Protein AF-A0A958SHP9-F1 (afdb_monomer_lite)

Secondary structure (DSSP, 8-state):
--SSEEEEE--TTS-HHHHHHHHHHHHHHHHHHHHTTEEGGGEE--S--PBPPHHHHTSHHHHHTT--SSB---S--HHHHHS-EEEEE-SSEEEEE--TTSTTHHHHHHHHHT-TT-SS--GGG---TT---HHHHHHHHTTS-SSSTTHHHHHHHHHHHHHHHHHHHHHHHHGGGG--

Structure (mmCIF, N/CA/C/O backbone):
data_AF-A0A958SHP9-F1
#
_entry.id   AF-A0A958SHP9-F1
#
loop_
_atom_site.group_PDB
_atom_site.id
_atom_site.type_symbol
_atom_site.label_atom_id
_atom_site.label_alt_id
_atom_site.label_comp_id
_atom_site.label_asym_id
_atom_site.label_entity_id
_atom_site.label_seq_id
_atom_site.pdbx_PDB_ins_code
_atom_site.Cartn_x
_atom_site.Cartn_y
_atom_site.Cartn_z
_atom_site.occupancy
_atom_site.B_iso_or_equiv
_atom_site.auth_seq_id
_atom_site.auth_comp_id
_atom_site.auth_asym_id
_atom_site.auth_atom_id
_atom_site.pdbx_PDB_model_num
ATOM 1 N N . MET A 1 1 ? 4.417 15.922 -7.191 1.00 64.25 1 MET A N 1
ATOM 2 C CA . MET A 1 1 ? 3.404 14.940 -6.736 1.00 64.25 1 MET A CA 1
ATOM 3 C C . MET A 1 1 ? 4.063 13.573 -6.774 1.00 64.25 1 MET A C 1
ATOM 5 O O . MET A 1 1 ? 4.518 13.210 -7.852 1.00 64.25 1 MET A O 1
ATOM 9 N N . ASN A 1 2 ? 4.184 12.883 -5.634 1.00 83.00 2 ASN A N 1
ATOM 10 C CA . ASN A 1 2 ? 4.778 11.543 -5.564 1.00 83.00 2 ASN A CA 1
ATOM 11 C C . ASN A 1 2 ? 3.959 10.598 -6.468 1.00 83.00 2 ASN A C 1
ATOM 13 O O . ASN A 1 2 ? 2.747 10.478 -6.296 1.00 83.00 2 ASN A O 1
ATOM 17 N N . LYS A 1 3 ? 4.597 10.036 -7.502 1.00 85.94 3 LYS A N 1
ATOM 18 C CA . LYS A 1 3 ? 3.941 9.166 -8.495 1.00 85.94 3 LYS A CA 1
ATOM 19 C C . LYS A 1 3 ? 3.964 7.695 -8.085 1.00 85.94 3 LYS A C 1
ATOM 21 O O . LYS A 1 3 ? 3.176 6.920 -8.620 1.00 85.94 3 LYS A O 1
ATOM 26 N N . ALA A 1 4 ? 4.820 7.340 -7.131 1.00 91.31 4 ALA A N 1
ATOM 27 C CA . ALA A 1 4 ? 4.922 6.023 -6.521 1.00 91.31 4 ALA A CA 1
ATOM 28 C C . ALA A 1 4 ? 4.178 5.953 -5.177 1.00 91.31 4 ALA A C 1
ATOM 30 O O . ALA A 1 4 ? 4.557 5.189 -4.293 1.00 91.31 4 ALA A O 1
ATOM 31 N N . SER A 1 5 ? 3.110 6.740 -5.021 1.00 95.56 5 SER A N 1
ATOM 32 C CA . SER A 1 5 ? 2.210 6.654 -3.879 1.00 95.56 5 SER A CA 1
ATOM 33 C C . SER A 1 5 ? 0.747 6.732 -4.291 1.00 95.56 5 SER A C 1
ATOM 35 O O . SER A 1 5 ? 0.385 7.274 -5.342 1.00 95.56 5 SER A O 1
ATOM 37 N N . LYS A 1 6 ? -0.106 6.162 -3.444 1.00 97.12 6 LYS A N 1
ATOM 38 C CA . LYS A 1 6 ? -1.560 6.187 -3.571 1.00 97.12 6 LYS A CA 1
ATOM 39 C C . LYS A 1 6 ? -2.186 6.605 -2.255 1.00 97.12 6 LYS A C 1
ATOM 41 O O . LYS A 1 6 ? -1.570 6.547 -1.195 1.00 97.12 6 LYS A O 1
ATOM 46 N N . LYS A 1 7 ? -3.425 7.064 -2.374 1.00 97.50 7 LYS A N 1
ATOM 47 C CA . LYS A 1 7 ? -4.260 7.533 -1.279 1.00 97.50 7 LYS A CA 1
ATOM 48 C C . LYS A 1 7 ? -5.581 6.801 -1.348 1.00 97.50 7 LYS A C 1
ATOM 50 O O . LYS A 1 7 ? -6.163 6.706 -2.431 1.00 97.50 7 LYS A O 1
ATOM 55 N N . ILE A 1 8 ? -6.059 6.331 -0.209 1.00 97.12 8 ILE A N 1
ATOM 56 C CA . ILE A 1 8 ? -7.425 5.843 -0.070 1.00 97.12 8 ILE A CA 1
ATOM 57 C C . ILE A 1 8 ? -8.148 6.665 0.985 1.00 97.12 8 ILE A C 1
ATOM 59 O O . ILE A 1 8 ? -7.571 7.034 2.006 1.00 97.12 8 ILE A O 1
ATOM 63 N N . LYS A 1 9 ? -9.422 6.954 0.725 1.00 97.75 9 LYS A N 1
ATOM 64 C CA . LYS A 1 9 ? -10.294 7.562 1.726 1.00 97.75 9 LYS A CA 1
ATOM 65 C C . LYS A 1 9 ? -10.771 6.484 2.681 1.00 97.75 9 LYS A C 1
ATOM 67 O O . LYS A 1 9 ? -11.190 5.414 2.243 1.00 97.75 9 LYS A O 1
ATOM 72 N N . ILE A 1 10 ? -10.752 6.795 3.964 1.00 96.56 10 ILE A N 1
ATOM 73 C CA . ILE A 1 10 ? -11.216 5.913 5.028 1.00 96.56 10 ILE A CA 1
ATOM 74 C C . ILE A 1 10 ? -12.104 6.685 5.999 1.00 96.56 10 ILE A C 1
ATOM 76 O O . ILE A 1 10 ? -12.066 7.912 6.082 1.00 96.56 10 ILE A O 1
ATOM 80 N N . SER A 1 11 ? -12.937 5.961 6.738 1.00 96.81 11 SER A N 1
ATOM 81 C CA . SER A 1 11 ? -13.809 6.578 7.731 1.00 96.81 11 SER A CA 1
ATOM 82 C C . SER A 1 11 ? -12.998 7.176 8.876 1.00 96.81 11 SER A C 1
ATOM 84 O O . SER A 1 11 ? -12.140 6.514 9.456 1.00 96.81 11 SER A O 1
ATOM 86 N N . SER A 1 12 ? -13.357 8.388 9.294 1.00 96.56 12 SER A N 1
ATOM 87 C CA . SER A 1 12 ? -12.781 9.007 10.490 1.00 96.56 12 SER A CA 1
ATOM 88 C C . SER A 1 12 ? -13.229 8.378 11.803 1.00 96.56 12 SER A C 1
ATOM 90 O O . SER A 1 12 ? -12.839 8.859 12.861 1.00 96.56 12 SER A O 1
ATOM 92 N N . ARG A 1 13 ? -14.106 7.372 11.743 1.00 96.25 13 ARG A N 1
ATOM 93 C CA . ARG A 1 13 ? -14.563 6.615 12.911 1.00 96.25 13 ARG A CA 1
ATOM 94 C C . ARG A 1 13 ? -13.584 5.524 13.325 1.00 96.25 13 ARG A C 1
ATOM 96 O O . ARG A 1 13 ? -13.732 5.019 14.429 1.00 96.25 13 ARG A O 1
ATOM 103 N N . TYR A 1 14 ? -12.642 5.166 12.453 1.00 95.81 14 TYR A N 1
ATOM 104 C CA . TYR A 1 14 ? -11.588 4.237 12.826 1.00 95.81 14 TYR A CA 1
ATOM 105 C C . TYR A 1 14 ? -10.624 4.895 13.817 1.00 95.81 14 TYR A C 1
ATOM 107 O O . TYR A 1 14 ? -10.259 6.066 13.637 1.00 95.81 14 TYR A O 1
ATOM 115 N N . SER A 1 15 ? -10.215 4.144 14.837 1.00 95.06 15 SER A N 1
ATOM 116 C CA . SER A 1 15 ? -9.111 4.508 15.725 1.00 95.06 15 SER A CA 1
ATOM 117 C C . SER A 1 15 ? -7.784 4.537 14.960 1.00 95.06 15 SER A C 1
ATOM 119 O O . SER A 1 15 ? -7.705 4.146 13.796 1.00 95.06 15 SER A O 1
ATOM 121 N N . GLU A 1 16 ? -6.729 5.045 15.588 1.00 94.69 16 GLU A N 1
ATOM 122 C CA . GLU A 1 16 ? -5.406 5.080 14.962 1.00 94.69 16 GLU A CA 1
ATOM 123 C C . GLU A 1 16 ? -4.854 3.665 14.718 1.00 94.69 16 GLU A C 1
ATOM 125 O O . GLU A 1 16 ? -4.413 3.372 13.607 1.00 94.69 16 GLU A O 1
ATOM 130 N N . ASP A 1 17 ? -5.020 2.761 15.687 1.00 93.62 17 ASP A N 1
ATOM 131 C CA . ASP A 1 17 ? -4.624 1.351 15.576 1.00 93.62 17 ASP A CA 1
ATOM 132 C C . ASP A 1 17 ? -5.406 0.610 14.482 1.00 93.62 17 ASP A C 1
ATOM 134 O O . ASP A 1 17 ? -4.828 -0.134 13.692 1.00 93.62 17 ASP A O 1
ATOM 138 N N . GLU A 1 18 ? -6.716 0.861 14.368 1.00 95.50 18 GLU A N 1
ATOM 139 C CA . GLU A 1 18 ? -7.544 0.300 13.291 1.00 95.50 18 GLU A CA 1
ATOM 140 C C . GLU A 1 18 ? -7.057 0.763 11.918 1.00 95.50 18 GLU A C 1
ATOM 142 O O . GLU A 1 18 ? -6.986 -0.024 10.975 1.00 95.50 18 GLU A O 1
ATOM 147 N N . LYS A 1 19 ? -6.679 2.037 11.788 1.00 96.94 19 LYS A N 1
ATOM 148 C CA . LYS A 1 19 ? -6.132 2.564 10.533 1.00 96.94 19 LYS A CA 1
ATOM 149 C C . LYS A 1 19 ? -4.777 1.968 10.204 1.00 96.94 19 LYS A C 1
ATOM 151 O O . LYS A 1 19 ? -4.512 1.742 9.026 1.00 96.94 19 LYS A O 1
ATOM 156 N N . LEU A 1 20 ? -3.938 1.733 11.209 1.00 95.44 20 LEU A N 1
ATOM 157 C CA . LEU A 1 20 ? -2.648 1.082 11.027 1.00 95.44 20 LEU A CA 1
ATOM 158 C C . LEU A 1 20 ? -2.830 -0.365 10.554 1.00 95.44 20 LEU A C 1
ATOM 160 O O . LEU A 1 20 ? -2.210 -0.751 9.566 1.00 95.44 20 LEU A O 1
ATOM 164 N N . ALA A 1 21 ? -3.738 -1.120 11.178 1.00 95.56 21 ALA A N 1
ATOM 165 C CA . ALA A 1 21 ? -4.077 -2.482 10.763 1.00 95.56 21 ALA A CA 1
ATOM 166 C C . ALA A 1 21 ? -4.629 -2.527 9.325 1.00 95.56 21 ALA A C 1
ATOM 168 O O . ALA A 1 21 ? -4.155 -3.311 8.505 1.00 95.56 21 ALA A O 1
ATOM 169 N N . ILE A 1 22 ? -5.550 -1.618 8.978 1.00 97.31 22 ILE A N 1
ATOM 170 C CA . ILE A 1 22 ? -6.069 -1.473 7.607 1.00 97.31 22 ILE A CA 1
ATOM 171 C C . ILE A 1 22 ? -4.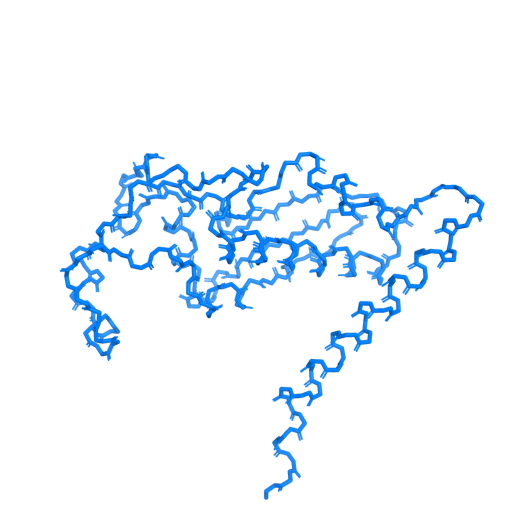941 -1.136 6.621 1.00 97.31 22 ILE A C 1
ATOM 173 O O . ILE A 1 22 ? -4.898 -1.688 5.522 1.00 97.31 22 ILE A O 1
ATOM 177 N N . ALA A 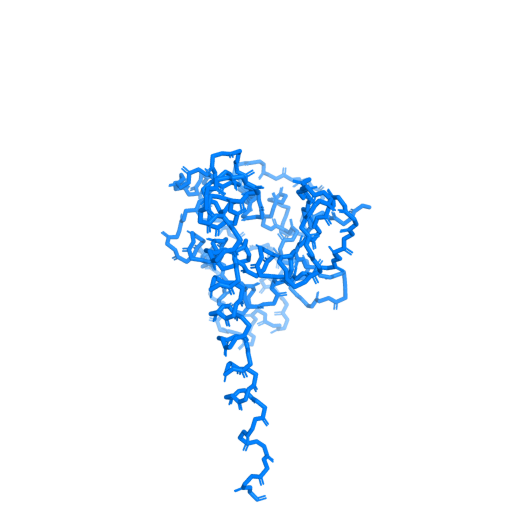1 23 ? -4.041 -0.215 6.980 1.00 97.38 23 ALA A N 1
ATOM 178 C CA . ALA A 1 23 ? -2.927 0.186 6.125 1.00 97.38 23 ALA A CA 1
ATOM 179 C C . ALA A 1 23 ? -1.972 -0.985 5.856 1.00 97.38 23 ALA A C 1
ATOM 181 O O . ALA A 1 23 ? -1.587 -1.212 4.711 1.00 97.38 23 ALA A O 1
ATOM 182 N N . ASP A 1 24 ? -1.633 -1.748 6.889 1.00 95.88 24 ASP A N 1
ATOM 183 C CA . ASP A 1 24 ? -0.795 -2.938 6.780 1.00 95.88 24 ASP A CA 1
ATOM 184 C C . ASP A 1 24 ? -1.465 -4.034 5.930 1.00 95.88 24 ASP A C 1
ATOM 186 O O . ASP A 1 24 ? -0.840 -4.614 5.040 1.00 95.88 24 ASP A O 1
ATOM 190 N N . GLU A 1 25 ? -2.769 -4.252 6.104 1.00 97.00 25 GLU A N 1
ATOM 191 C CA . GLU A 1 25 ? -3.525 -5.204 5.287 1.00 97.00 25 GLU A CA 1
ATOM 192 C C . GLU A 1 25 ? -3.601 -4.791 3.809 1.00 97.00 25 GLU A C 1
ATOM 194 O O . GLU A 1 25 ? -3.498 -5.637 2.921 1.00 97.00 25 GLU A O 1
ATOM 199 N N . ILE A 1 26 ? -3.691 -3.489 3.519 1.00 97.56 26 ILE A N 1
ATOM 200 C CA . ILE A 1 26 ? -3.575 -2.951 2.154 1.00 97.56 26 ILE A CA 1
ATOM 201 C C . ILE A 1 26 ? -2.225 -3.296 1.533 1.00 97.56 26 ILE A C 1
ATOM 203 O O . ILE A 1 26 ? -2.175 -3.762 0.389 1.00 97.56 26 ILE A O 1
ATOM 207 N N . LEU A 1 27 ? -1.134 -3.055 2.262 1.00 96.12 27 LEU A N 1
ATOM 208 C CA . LEU A 1 27 ? 0.206 -3.354 1.771 1.00 96.12 27 LEU A CA 1
ATOM 209 C C . LEU A 1 27 ? 0.356 -4.849 1.504 1.00 96.12 27 LEU A C 1
ATOM 211 O O . LEU A 1 27 ? 0.824 -5.226 0.428 1.00 96.12 27 LEU A O 1
ATOM 215 N N . GLU A 1 28 ? -0.086 -5.697 2.432 1.00 95.06 28 GLU A N 1
ATOM 216 C CA . GLU A 1 28 ? 0.014 -7.145 2.275 1.00 95.06 28 GLU A CA 1
ATOM 217 C C . GLU A 1 28 ? -0.840 -7.657 1.115 1.00 95.06 28 GLU A C 1
ATOM 219 O O . GLU A 1 28 ? -0.353 -8.429 0.289 1.00 95.06 28 GLU A O 1
ATOM 224 N N . TYR A 1 29 ? -2.063 -7.143 0.960 1.00 96.44 29 TYR A N 1
ATOM 225 C CA . TYR A 1 29 ? -2.913 -7.457 -0.185 1.00 96.44 29 TYR A CA 1
ATOM 226 C C . TYR A 1 29 ? -2.213 -7.136 -1.514 1.00 96.44 29 TYR A C 1
ATOM 228 O O . TYR A 1 29 ? -2.177 -7.962 -2.432 1.00 96.44 29 TYR A O 1
ATOM 236 N N . ILE A 1 30 ? -1.608 -5.947 -1.624 1.00 94.81 30 ILE A N 1
ATOM 237 C CA . ILE A 1 30 ? -0.869 -5.534 -2.823 1.00 94.81 30 ILE A CA 1
ATOM 238 C C . ILE A 1 30 ? 0.348 -6.435 -3.054 1.00 94.81 30 ILE A C 1
ATOM 240 O O . ILE A 1 30 ? 0.590 -6.831 -4.202 1.00 94.81 30 ILE A O 1
ATOM 244 N N . ARG A 1 31 ? 1.110 -6.766 -2.002 1.00 91.31 31 ARG A N 1
ATOM 245 C CA . ARG A 1 31 ? 2.283 -7.652 -2.082 1.00 91.31 31 ARG A CA 1
ATOM 246 C C . ARG A 1 31 ? 1.879 -9.030 -2.590 1.00 91.31 31 ARG A C 1
ATOM 248 O O . ARG A 1 31 ? 2.439 -9.478 -3.587 1.00 91.31 31 ARG A O 1
ATOM 255 N N . GLU A 1 32 ? 0.870 -9.653 -1.991 1.00 91.06 32 GLU A N 1
ATOM 256 C CA . GLU A 1 32 ? 0.384 -10.984 -2.366 1.00 91.06 32 GLU A CA 1
ATOM 257 C C . GLU A 1 32 ? -0.194 -11.024 -3.779 1.00 91.06 32 GLU A C 1
ATOM 259 O O . GLU A 1 32 ? 0.175 -11.869 -4.599 1.00 91.06 32 GLU A O 1
ATOM 264 N N . ARG A 1 33 ? -1.051 -10.062 -4.132 1.00 92.56 33 ARG A N 1
ATOM 265 C CA . ARG A 1 33 ? -1.569 -9.920 -5.500 1.00 92.56 33 ARG A CA 1
ATOM 266 C C . ARG A 1 33 ? -0.435 -9.789 -6.514 1.00 92.56 33 ARG A C 1
ATOM 268 O O . ARG A 1 33 ? -0.435 -10.465 -7.544 1.00 92.56 33 ARG A O 1
ATOM 275 N N . SER A 1 34 ? 0.566 -8.974 -6.199 1.00 88.81 34 SER A N 1
ATOM 276 C CA . SER A 1 34 ? 1.692 -8.751 -7.098 1.00 88.81 34 SER A CA 1
ATOM 277 C C . SER A 1 34 ? 2.639 -9.951 -7.188 1.00 88.81 34 SER A C 1
ATOM 279 O O . SER A 1 34 ? 3.117 -10.245 -8.284 1.00 88.81 34 SER A O 1
ATOM 281 N N . ARG A 1 35 ? 2.877 -10.679 -6.084 1.00 83.56 35 ARG A N 1
ATOM 282 C CA . ARG A 1 35 ? 3.640 -11.946 -6.046 1.00 83.56 35 ARG A CA 1
ATOM 283 C C . ARG A 1 35 ? 2.995 -13.009 -6.934 1.00 83.56 35 ARG A C 1
ATOM 285 O O . ARG A 1 35 ? 3.702 -13.712 -7.651 1.00 83.56 35 ARG A O 1
ATOM 292 N N . ARG A 1 36 ? 1.658 -13.057 -6.970 1.00 85.06 36 ARG A N 1
ATOM 293 C CA . ARG A 1 36 ? 0.876 -13.917 -7.879 1.00 85.06 36 ARG A CA 1
ATOM 294 C C . ARG A 1 36 ? 0.924 -13.471 -9.348 1.00 85.06 36 ARG A C 1
ATOM 296 O O . ARG A 1 36 ? 0.404 -14.167 -10.215 1.00 85.06 36 ARG A O 1
ATOM 303 N N . GLY A 1 37 ? 1.559 -12.337 -9.655 1.00 82.69 37 GLY A N 1
ATOM 304 C CA . GLY A 1 37 ? 1.654 -11.799 -11.013 1.00 82.69 37 GLY A CA 1
ATOM 305 C C . GLY A 1 37 ? 0.391 -11.072 -11.481 1.00 82.69 37 GLY A C 1
ATOM 306 O O . GLY A 1 37 ? 0.221 -10.855 -12.686 1.00 82.69 37 GLY A O 1
ATOM 307 N N . ASN A 1 38 ? -0.466 -10.671 -10.542 1.00 87.50 38 ASN A N 1
ATOM 308 C CA . ASN A 1 38 ? -1.708 -9.966 -10.814 1.00 87.50 38 ASN A CA 1
ATOM 309 C C . ASN A 1 38 ? -1.592 -8.478 -10.459 1.00 87.50 38 ASN A C 1
ATOM 311 O O . ASN A 1 38 ? -0.835 -8.065 -9.579 1.00 87.50 38 ASN A O 1
ATOM 315 N N . GLY A 1 39 ? -2.354 -7.676 -11.186 1.00 89.88 39 GLY A N 1
ATOM 316 C CA . GLY A 1 39 ? -2.608 -6.269 -10.948 1.00 89.88 39 GLY A CA 1
ATOM 317 C C . GLY A 1 39 ? -4.042 -6.018 -10.488 1.00 89.88 39 GLY A C 1
ATOM 318 O O . GLY A 1 39 ? -4.713 -6.946 -10.040 1.00 89.88 39 GLY A O 1
ATOM 319 N N . PRO A 1 40 ? -4.519 -4.766 -10.583 1.00 92.12 40 PRO A N 1
ATOM 320 C CA . PRO A 1 40 ? -5.797 -4.347 -10.018 1.00 92.12 40 PRO A CA 1
ATOM 321 C C . PRO A 1 40 ? -6.998 -5.186 -10.453 1.00 92.12 40 PRO A C 1
ATOM 323 O O . PRO A 1 40 ? -7.198 -5.433 -11.647 1.00 92.12 40 PRO A O 1
ATOM 326 N N . GLY A 1 41 ? -7.811 -5.589 -9.473 1.00 93.00 41 GLY A N 1
ATOM 327 C CA . GLY A 1 41 ? -8.956 -6.478 -9.673 1.00 93.00 41 GLY A CA 1
ATOM 328 C C . GLY A 1 41 ? -8.540 -7.913 -9.997 1.00 93.00 41 GLY A C 1
ATOM 329 O O . GLY A 1 41 ? -9.198 -8.568 -10.799 1.00 93.00 41 GLY A O 1
ATOM 330 N N . ASP A 1 42 ? -7.400 -8.349 -9.454 1.00 89.88 42 ASP A N 1
ATOM 331 C CA . ASP A 1 42 ? -6.767 -9.655 -9.690 1.00 89.88 42 ASP A CA 1
ATOM 332 C C . ASP A 1 42 ? -6.509 -9.987 -11.177 1.00 89.88 42 ASP A C 1
ATOM 334 O O . ASP A 1 42 ? -6.349 -11.140 -11.577 1.00 89.88 42 ASP A O 1
ATOM 338 N N . LYS A 1 43 ? -6.443 -8.961 -12.033 1.00 87.50 43 LYS A N 1
ATOM 339 C CA . LYS A 1 43 ? -6.195 -9.123 -13.470 1.00 87.50 43 LYS A CA 1
ATOM 340 C C . LYS A 1 43 ? -4.717 -9.373 -13.709 1.00 87.50 43 LYS A C 1
ATOM 342 O O . LYS A 1 43 ? -3.887 -8.612 -13.223 1.00 87.50 43 LYS A O 1
ATOM 347 N N . LYS A 1 44 ? -4.363 -10.367 -14.528 1.00 84.06 44 LYS A N 1
ATOM 348 C CA . LYS A 1 44 ? -2.967 -10.555 -14.961 1.00 84.06 44 LYS A CA 1
ATOM 349 C C . LYS A 1 44 ? -2.404 -9.254 -15.530 1.00 84.06 44 LYS A C 1
ATOM 351 O O . LYS A 1 44 ? -3.090 -8.562 -16.284 1.00 84.06 44 LYS A O 1
ATOM 356 N N . TRP A 1 45 ? -1.152 -8.941 -15.198 1.00 77.06 45 TRP A N 1
ATOM 357 C CA . TRP A 1 45 ? -0.489 -7.742 -15.707 1.00 77.06 45 TRP A CA 1
ATOM 358 C C . TRP A 1 45 ? -0.559 -7.669 -17.234 1.00 77.06 45 TRP A C 1
ATOM 360 O O . TRP A 1 45 ? 0.032 -8.489 -17.938 1.00 77.06 45 TRP A O 1
ATOM 370 N N . SER A 1 46 ? -1.254 -6.656 -17.752 1.00 55.81 46 SER A N 1
ATOM 371 C CA . SER A 1 46 ? -1.284 -6.357 -19.178 1.00 55.81 46 SER A CA 1
ATOM 372 C C . SER A 1 46 ? 0.006 -5.634 -19.558 1.00 55.81 46 SER A C 1
ATOM 374 O O . SER A 1 46 ? 0.102 -4.412 -19.471 1.00 55.81 46 SER A O 1
ATOM 376 N N . GLY A 1 47 ? 1.031 -6.383 -19.941 1.00 54.66 47 GLY A N 1
ATOM 377 C CA . GLY A 1 47 ? 2.218 -5.797 -20.544 1.00 54.66 47 GLY A CA 1
ATOM 378 C C . GLY A 1 47 ? 3.247 -6.849 -20.898 1.00 54.66 47 GLY A C 1
ATOM 379 O O . GLY A 1 47 ? 3.576 -7.696 -20.064 1.00 54.66 47 GLY A O 1
ATOM 380 N N . ASP A 1 48 ? 3.786 -6.763 -22.112 1.00 52.09 48 ASP A N 1
ATOM 381 C CA . ASP A 1 48 ? 4.966 -7.526 -22.507 1.00 52.09 48 ASP A CA 1
ATOM 382 C C . ASP A 1 48 ? 6.052 -7.324 -21.449 1.00 52.09 48 ASP A C 1
ATOM 384 O O . ASP A 1 48 ? 6.294 -6.183 -21.039 1.00 52.09 48 ASP A O 1
ATOM 388 N N . ALA A 1 49 ? 6.715 -8.402 -21.011 1.00 52.91 49 ALA A N 1
ATOM 389 C CA . ALA A 1 49 ? 7.900 -8.280 -20.168 1.00 52.91 49 ALA A CA 1
ATOM 390 C C . ALA A 1 49 ? 8.875 -7.327 -20.874 1.00 52.91 49 ALA A C 1
ATOM 392 O O . ALA A 1 49 ? 9.454 -7.654 -21.912 1.00 52.91 49 ALA A O 1
ATOM 393 N N . GLY A 1 50 ? 8.977 -6.099 -20.369 1.00 51.06 50 GLY A N 1
ATOM 394 C CA . GLY A 1 50 ? 9.780 -5.052 -20.971 1.00 51.06 50 GLY A CA 1
ATOM 395 C C . GLY A 1 50 ? 11.242 -5.475 -21.056 1.00 51.06 50 GLY A C 1
ATOM 396 O O . GLY A 1 50 ? 11.686 -6.411 -20.402 1.00 51.06 50 GLY A O 1
ATOM 397 N N . VAL A 1 51 ? 12.013 -4.766 -21.869 1.00 51.38 51 VAL A N 1
ATOM 398 C CA . VAL A 1 51 ? 13.476 -4.845 -21.858 1.00 51.38 51 VAL A CA 1
ATOM 399 C C . VAL A 1 51 ? 13.977 -3.708 -20.969 1.00 51.38 51 VAL A C 1
ATOM 401 O O . VAL A 1 51 ? 13.427 -2.604 -21.048 1.00 51.38 51 VAL A O 1
ATOM 404 N N . TYR A 1 52 ? 14.992 -3.964 -20.136 1.00 51.41 52 TYR A N 1
ATOM 405 C CA . TYR A 1 52 ? 15.634 -2.934 -19.315 1.00 51.41 52 TYR A CA 1
ATOM 406 C C . TYR A 1 52 ? 16.113 -1.789 -20.220 1.00 51.41 52 TYR A C 1
ATOM 408 O O . TYR A 1 52 ? 16.503 -2.016 -21.369 1.00 51.41 52 TYR A O 1
ATOM 416 N N . THR A 1 53 ? 16.079 -0.548 -19.742 1.00 50.56 53 THR A N 1
ATOM 417 C CA . THR A 1 53 ? 16.605 0.574 -20.528 1.00 50.56 53 THR A CA 1
ATOM 418 C C . THR A 1 53 ? 18.107 0.464 -20.707 1.00 50.56 53 THR A C 1
ATOM 420 O O . THR A 1 53 ? 18.801 -0.040 -19.833 1.00 50.56 53 THR A O 1
ATOM 423 N N . LYS A 1 54 ? 18.625 0.949 -21.844 1.00 55.94 54 LYS A N 1
ATOM 424 C CA . LYS A 1 54 ? 20.064 0.895 -22.147 1.00 55.94 54 LYS A CA 1
ATOM 425 C C . LYS A 1 54 ? 20.909 1.561 -21.051 1.00 55.94 54 LYS A C 1
ATOM 427 O O . LYS A 1 54 ? 21.980 1.062 -20.746 1.00 55.94 54 LYS A O 1
ATOM 432 N N . SER A 1 55 ? 20.420 2.645 -20.441 1.00 46.94 55 SER A N 1
ATOM 433 C CA . SER A 1 55 ? 21.093 3.327 -19.327 1.00 46.94 55 SER A CA 1
ATOM 434 C C . SER A 1 55 ? 21.186 2.447 -18.080 1.00 46.94 55 SER A C 1
ATOM 436 O O . SER A 1 55 ? 22.283 2.254 -17.570 1.00 46.94 55 SER A O 1
ATOM 438 N N . TYR A 1 56 ? 20.079 1.838 -17.640 1.00 55.09 56 TYR A N 1
ATOM 439 C CA . TYR A 1 56 ? 20.096 0.908 -16.508 1.00 55.09 56 TYR A CA 1
ATOM 440 C C . TYR A 1 56 ? 20.900 -0.357 -16.825 1.00 55.09 56 TYR A C 1
ATOM 442 O O . TYR A 1 56 ? 21.714 -0.765 -16.016 1.00 55.09 56 TYR A O 1
ATOM 450 N N . GLN A 1 57 ? 20.786 -0.917 -18.035 1.00 56.34 57 GLN A N 1
ATOM 451 C CA . GLN A 1 57 ? 21.621 -2.042 -18.491 1.00 56.34 57 GLN A CA 1
ATOM 452 C C . GLN A 1 57 ? 23.127 -1.751 -18.419 1.00 56.34 57 GLN A C 1
ATOM 454 O O . GLN A 1 57 ? 23.935 -2.674 -18.331 1.00 56.34 57 GLN A O 1
ATOM 459 N N . ASN A 1 58 ? 23.505 -0.476 -18.494 1.00 66.81 58 ASN A N 1
ATOM 460 C CA . ASN A 1 58 ? 24.887 -0.032 -18.421 1.00 66.81 58 ASN A CA 1
ATOM 461 C C . ASN A 1 58 ? 25.320 0.363 -16.997 1.00 66.81 58 ASN A C 1
ATOM 463 O O . ASN A 1 58 ? 26.521 0.582 -16.811 1.00 66.81 58 ASN A O 1
ATOM 467 N N . SER A 1 59 ? 24.396 0.434 -16.025 1.00 64.56 59 SER A N 1
ATOM 468 C CA . SER A 1 59 ? 24.705 0.804 -14.639 1.00 64.56 59 SER A CA 1
ATOM 469 C C . SER A 1 59 ? 25.572 -0.252 -13.955 1.00 64.56 59 SER A C 1
ATOM 471 O O . SER A 1 59 ? 25.569 -1.434 -14.323 1.00 64.56 59 SER A O 1
ATOM 473 N N . LEU A 1 60 ? 26.340 0.194 -12.960 1.00 69.88 60 LEU A N 1
ATOM 474 C CA . LEU A 1 60 ? 27.164 -0.682 -12.132 1.00 69.88 60 LEU A CA 1
ATOM 475 C C . LEU A 1 60 ? 26.294 -1.701 -11.389 1.00 69.88 60 LEU A C 1
ATOM 477 O O . LEU A 1 60 ? 26.641 -2.879 -11.411 1.00 69.88 60 LEU A O 1
ATOM 481 N N . GLU A 1 61 ? 25.128 -1.311 -10.852 1.00 54.09 61 GLU A N 1
ATOM 482 C CA . GLU A 1 61 ? 24.243 -2.269 -10.171 1.00 54.09 61 GLU A CA 1
ATOM 483 C C . GLU A 1 61 ? 23.698 -3.338 -11.116 1.00 54.09 61 GLU A C 1
ATOM 485 O O . GLU A 1 61 ? 23.561 -4.493 -10.724 1.00 54.09 61 GLU A O 1
ATOM 490 N N . PHE A 1 62 ? 23.382 -2.996 -12.368 1.00 61.47 62 PHE A N 1
ATOM 491 C CA . PHE A 1 62 ? 22.871 -3.980 -13.322 1.00 61.47 62 PHE A CA 1
ATOM 492 C C . PHE A 1 62 ? 23.911 -5.044 -13.669 1.00 61.47 62 PHE A C 1
ATOM 494 O O . PHE A 1 62 ? 23.586 -6.232 -13.740 1.00 61.47 62 PHE A O 1
ATOM 501 N N . LYS A 1 63 ? 25.161 -4.608 -13.857 1.00 74.62 63 LYS A N 1
ATOM 502 C CA . LYS A 1 63 ? 26.303 -5.486 -14.132 1.00 74.62 63 LYS A CA 1
ATOM 503 C C . LYS A 1 63 ? 26.673 -6.317 -12.903 1.00 74.62 63 LYS A C 1
ATOM 505 O O . LYS A 1 63 ? 26.855 -7.523 -13.035 1.00 74.62 63 LYS A O 1
ATOM 510 N N . ALA A 1 64 ? 26.716 -5.696 -11.724 1.00 66.50 64 ALA A N 1
ATOM 511 C CA . ALA A 1 64 ? 27.011 -6.360 -10.456 1.00 66.50 64 ALA A CA 1
ATOM 512 C C . ALA A 1 64 ? 25.943 -7.399 -10.078 1.00 66.50 64 ALA A C 1
ATOM 514 O O . ALA A 1 64 ? 26.271 -8.462 -9.566 1.00 66.50 64 ALA A O 1
ATOM 515 N N . ALA A 1 65 ? 24.672 -7.145 -10.407 1.00 62.03 65 ALA A N 1
ATOM 516 C CA . ALA A 1 65 ? 23.566 -8.068 -10.153 1.00 62.03 65 ALA A CA 1
ATOM 517 C C . ALA A 1 65 ? 23.479 -9.249 -11.146 1.00 62.03 65 ALA A C 1
ATOM 519 O O . ALA A 1 65 ? 22.503 -9.997 -11.110 1.00 62.03 65 ALA A O 1
ATOM 520 N N . GLY A 1 66 ? 24.429 -9.399 -12.081 1.00 61.41 66 GLY A N 1
ATOM 521 C CA . GLY A 1 66 ? 24.463 -10.517 -13.036 1.00 61.41 66 GLY A CA 1
ATOM 522 C C . GLY A 1 66 ? 23.279 -10.568 -14.014 1.00 61.41 66 GLY A C 1
ATOM 523 O O . GLY A 1 66 ? 23.005 -11.609 -14.619 1.00 61.41 66 GLY A O 1
ATOM 524 N N . LYS A 1 67 ? 22.544 -9.460 -14.182 1.00 64.50 67 LYS A N 1
ATOM 525 C CA . LYS A 1 67 ? 21.337 -9.405 -15.019 1.00 64.50 67 LYS A CA 1
ATOM 526 C C . LYS A 1 67 ? 21.727 -9.446 -16.501 1.00 64.50 67 LYS A C 1
ATOM 528 O O . LYS A 1 67 ? 22.535 -8.651 -16.975 1.00 64.50 67 LYS A O 1
ATOM 533 N N . LYS A 1 68 ? 21.144 -10.370 -17.272 1.00 59.34 68 LYS A N 1
ATOM 534 C CA . LYS A 1 68 ? 21.410 -10.490 -18.719 1.00 59.34 68 LYS A CA 1
ATOM 535 C C . LYS A 1 68 ? 20.567 -9.493 -19.525 1.00 59.34 68 LYS A C 1
ATOM 537 O O . LYS A 1 68 ? 19.434 -9.174 -19.159 1.00 59.34 68 LYS A O 1
ATOM 542 N N . LYS A 1 69 ? 21.098 -9.024 -20.663 1.00 53.25 69 LYS A N 1
ATOM 543 C CA . LYS A 1 69 ? 20.323 -8.287 -21.680 1.00 53.25 69 LYS A CA 1
ATOM 544 C C . LYS A 1 69 ? 19.212 -9.213 -22.202 1.00 53.25 69 LYS A C 1
ATOM 546 O O . LYS A 1 69 ? 19.494 -10.151 -22.936 1.00 53.25 69 LYS A O 1
ATOM 551 N N . GLY A 1 70 ? 17.967 -8.983 -21.792 1.00 55.34 70 GLY A N 1
ATOM 552 C CA . GLY A 1 70 ? 16.826 -9.846 -22.117 1.00 55.34 70 GLY A CA 1
ATOM 553 C C . GLY A 1 70 ? 15.542 -9.397 -21.418 1.00 55.34 70 GLY A C 1
ATOM 554 O O . GLY A 1 70 ? 15.506 -8.289 -20.874 1.00 55.34 70 GLY A O 1
ATOM 555 N N . LYS A 1 71 ? 14.495 -10.241 -21.455 1.00 45.31 71 LYS A N 1
ATOM 556 C CA . LYS A 1 71 ? 13.223 -10.021 -20.739 1.00 45.31 71 LYS A CA 1
ATOM 557 C C . LYS A 1 71 ? 13.538 -9.601 -19.304 1.00 45.31 71 LYS A C 1
ATOM 559 O O . LYS A 1 71 ? 14.179 -10.350 -18.572 1.00 45.31 71 LYS A O 1
ATOM 564 N N . VAL A 1 72 ? 13.118 -8.398 -18.922 1.00 51.22 72 VAL A N 1
ATOM 565 C CA . VAL A 1 72 ? 13.171 -7.956 -17.529 1.00 51.22 72 VAL A CA 1
ATOM 566 C C . VAL A 1 72 ? 12.444 -9.018 -16.720 1.00 51.22 72 VAL A C 1
ATOM 568 O O . VAL A 1 72 ? 11.316 -9.380 -17.065 1.00 51.22 72 VAL A O 1
ATOM 571 N N . ASN A 1 73 ? 13.073 -9.518 -15.658 1.00 49.59 73 ASN A N 1
ATOM 572 C CA . ASN A 1 73 ? 12.319 -10.212 -14.628 1.00 49.59 73 ASN A CA 1
ATOM 573 C C . ASN A 1 73 ? 11.444 -9.138 -13.966 1.00 49.59 73 ASN A C 1
ATOM 575 O O . ASN A 1 73 ? 11.925 -8.357 -13.149 1.00 49.59 73 ASN A O 1
ATOM 579 N N . GLN A 1 74 ? 10.228 -8.975 -14.498 1.00 51.44 74 GLN A N 1
ATOM 580 C CA . GLN A 1 74 ? 9.256 -7.950 -14.101 1.00 51.44 74 GLN A CA 1
ATOM 581 C C . GLN A 1 74 ? 8.360 -8.420 -12.961 1.00 51.44 74 GLN A C 1
ATOM 583 O O . GLN A 1 74 ? 7.408 -7.723 -12.612 1.00 51.44 74 GLN A O 1
ATOM 588 N N . THR A 1 75 ? 8.643 -9.592 -12.392 1.00 54.59 75 THR A N 1
ATOM 589 C CA . THR A 1 75 ? 8.253 -9.873 -11.018 1.00 54.59 75 THR A CA 1
ATOM 590 C C . THR A 1 75 ? 8.846 -8.734 -10.210 1.00 54.59 75 THR A C 1
ATOM 592 O O . THR A 1 75 ? 10.065 -8.548 -10.234 1.00 54.59 75 THR A O 1
ATOM 595 N N . LEU A 1 76 ? 7.989 -7.906 -9.608 1.00 62.06 76 LEU A N 1
ATOM 596 C CA . LEU A 1 76 ? 8.422 -6.908 -8.638 1.00 62.06 76 LEU A CA 1
ATOM 597 C C . LEU A 1 76 ? 9.408 -7.636 -7.728 1.00 62.06 76 LEU A C 1
ATOM 599 O O . LEU A 1 76 ? 9.036 -8.652 -7.137 1.00 62.06 76 LEU A O 1
ATOM 603 N N . SER A 1 77 ? 10.685 -7.241 -7.754 1.00 67.50 77 SER A N 1
ATOM 604 C CA . SER A 1 77 ? 11.689 -7.965 -6.977 1.00 67.50 77 SER A CA 1
ATOM 605 C C . SER A 1 77 ? 11.198 -7.991 -5.537 1.00 67.50 77 SER A C 1
ATOM 607 O O . SER A 1 77 ? 10.611 -6.997 -5.107 1.00 67.50 77 SER A O 1
ATOM 609 N N . GLY A 1 78 ? 11.376 -9.108 -4.825 1.00 72.81 78 GLY A N 1
ATOM 610 C CA . GLY A 1 78 ? 10.912 -9.230 -3.437 1.00 72.81 78 GLY A CA 1
ATOM 611 C C . GLY A 1 78 ? 11.258 -7.977 -2.629 1.00 72.81 78 GLY A C 1
ATOM 612 O O . GLY A 1 78 ? 10.374 -7.388 -2.021 1.00 72.81 78 GLY A O 1
ATOM 613 N N . ASP A 1 79 ? 12.479 -7.474 -2.808 1.00 75.06 79 ASP A N 1
ATOM 614 C CA . ASP A 1 79 ? 12.999 -6.230 -2.229 1.00 75.06 79 ASP A CA 1
ATOM 615 C C . ASP A 1 79 ? 12.127 -4.992 -2.503 1.00 75.06 79 ASP A C 1
ATOM 617 O O . ASP A 1 79 ? 11.872 -4.197 -1.609 1.00 75.06 79 ASP A O 1
ATOM 621 N N . MET A 1 80 ? 11.607 -4.836 -3.726 1.00 84.31 80 MET A N 1
ATOM 622 C CA . MET A 1 80 ? 10.753 -3.698 -4.077 1.00 84.31 80 MET A CA 1
ATOM 623 C C . MET A 1 80 ? 9.388 -3.800 -3.393 1.00 84.31 80 MET A C 1
ATOM 625 O O . MET A 1 80 ? 8.831 -2.795 -2.978 1.00 84.31 80 MET A O 1
ATOM 629 N N . LEU A 1 81 ? 8.828 -5.004 -3.271 1.00 87.19 81 LEU A N 1
ATOM 630 C CA . LEU A 1 81 ? 7.567 -5.205 -2.552 1.00 87.19 81 LEU A CA 1
ATOM 631 C C . LEU A 1 81 ? 7.722 -5.043 -1.037 1.00 87.19 81 LEU A C 1
ATOM 633 O O . LEU A 1 81 ? 6.779 -4.620 -0.369 1.00 87.19 81 LEU A O 1
ATOM 637 N N . VAL A 1 82 ? 8.899 -5.383 -0.513 1.00 86.88 82 VAL A N 1
ATOM 638 C CA . VAL A 1 82 ? 9.247 -5.245 0.903 1.00 86.88 82 VAL A CA 1
ATOM 639 C C . VAL A 1 82 ? 9.425 -3.777 1.292 1.00 86.88 82 VAL A C 1
ATOM 641 O O . VAL A 1 82 ? 8.937 -3.389 2.343 1.00 86.88 82 VAL A O 1
ATOM 644 N N . GLU A 1 83 ? 10.038 -2.950 0.442 1.00 90.19 83 GLU A N 1
ATOM 645 C CA . GLU A 1 83 ? 10.227 -1.510 0.707 1.00 90.19 83 GLU A CA 1
ATOM 646 C C . GLU A 1 83 ? 8.960 -0.651 0.546 1.00 90.19 83 GLU A C 1
ATOM 648 O O . GLU A 1 83 ? 8.981 0.547 0.821 1.00 90.19 83 GLU A O 1
ATOM 653 N N . MET A 1 84 ? 7.853 -1.233 0.082 1.00 93.56 84 MET A N 1
ATOM 654 C CA . MET A 1 84 ? 6.571 -0.536 0.058 1.00 93.56 84 MET A CA 1
ATOM 655 C C . MET A 1 84 ? 6.049 -0.362 1.487 1.00 93.56 84 MET A C 1
ATOM 657 O O . MET A 1 84 ? 5.937 -1.350 2.215 1.00 93.56 84 MET A O 1
ATOM 661 N N . ASP A 1 85 ? 5.669 0.863 1.846 1.00 95.44 85 ASP A N 1
ATOM 662 C CA . ASP A 1 85 ? 5.338 1.233 3.222 1.00 95.44 85 ASP A CA 1
ATOM 663 C C . ASP A 1 85 ? 4.136 2.193 3.318 1.00 95.44 85 ASP A C 1
ATOM 665 O O . ASP A 1 85 ? 3.651 2.759 2.325 1.00 95.44 85 ASP A O 1
ATOM 669 N N . VAL A 1 86 ? 3.642 2.376 4.541 1.00 96.31 86 VAL A N 1
ATOM 670 C CA . VAL A 1 86 ? 2.660 3.391 4.909 1.00 96.31 86 VAL A CA 1
ATOM 671 C C . VAL A 1 86 ? 3.381 4.727 5.038 1.00 96.31 86 VAL A C 1
ATOM 673 O O . VAL A 1 86 ? 4.236 4.923 5.892 1.00 96.31 86 VAL A O 1
ATOM 676 N N . LEU A 1 87 ? 3.014 5.688 4.194 1.00 96.06 87 LEU A N 1
ATOM 677 C CA . LEU A 1 87 ? 3.672 6.996 4.158 1.00 96.06 87 LEU A CA 1
ATOM 678 C C . LEU A 1 87 ? 3.026 7.991 5.122 1.00 96.06 87 LEU A C 1
ATOM 680 O O . LEU A 1 87 ? 3.690 8.882 5.648 1.00 96.06 87 LEU A O 1
ATOM 684 N N . LYS A 1 88 ? 1.701 7.905 5.286 1.00 96.94 88 LYS A N 1
ATOM 685 C CA . LYS A 1 88 ? 0.941 8.796 6.166 1.00 96.94 88 LYS A CA 1
ATOM 686 C C . LYS A 1 88 ? -0.418 8.205 6.504 1.00 96.94 88 LYS A C 1
ATOM 688 O O . LYS A 1 88 ? -1.150 7.797 5.605 1.00 96.94 88 LYS A O 1
ATOM 693 N N . ILE A 1 89 ? -0.799 8.292 7.772 1.00 97.44 89 ILE A N 1
ATOM 694 C CA . ILE A 1 89 ? -2.170 8.069 8.235 1.00 97.44 89 ILE A CA 1
ATOM 695 C C . ILE A 1 89 ? -2.739 9.420 8.677 1.00 97.44 89 ILE A C 1
ATOM 697 O O . ILE A 1 89 ? -2.071 10.196 9.359 1.00 97.44 89 ILE A O 1
ATOM 701 N N . SER A 1 90 ? -3.953 9.746 8.240 1.00 96.56 90 SER A N 1
ATOM 702 C CA . SER A 1 90 ? -4.674 10.947 8.661 1.00 96.56 90 SER A CA 1
ATOM 703 C C . SER A 1 90 ? -6.051 10.595 9.233 1.00 96.56 90 SER A C 1
ATOM 705 O O . SER A 1 90 ? -6.411 9.431 9.440 1.00 96.56 90 SER A O 1
ATOM 707 N N . LYS A 1 91 ? -6.854 11.624 9.528 1.00 95.31 91 LYS A N 1
ATOM 708 C CA . LYS A 1 91 ? -8.213 11.440 10.036 1.00 95.31 91 LYS A CA 1
ATOM 709 C C . LYS A 1 91 ? -9.085 10.635 9.065 1.00 95.31 91 LYS A C 1
ATOM 711 O O . LYS A 1 91 ? -9.849 9.804 9.537 1.00 95.31 91 LYS A O 1
ATOM 716 N N . ASP A 1 92 ? -8.963 10.859 7.766 1.00 97.06 92 ASP A N 1
ATOM 717 C CA . ASP A 1 92 ? -9.875 10.376 6.723 1.00 97.06 92 ASP A CA 1
ATOM 718 C C . ASP A 1 92 ? -9.154 9.789 5.495 1.00 97.06 92 ASP A C 1
ATOM 720 O O . ASP A 1 92 ? -9.786 9.467 4.488 1.00 97.06 92 ASP A O 1
ATOM 724 N N . GLU A 1 93 ? -7.833 9.623 5.564 1.00 97.75 93 GLU A N 1
ATOM 725 C CA . GLU A 1 93 ? -7.013 9.142 4.455 1.00 97.75 93 GLU A CA 1
ATOM 726 C C . GLU A 1 93 ? -5.852 8.266 4.950 1.00 97.75 93 GLU A C 1
ATOM 728 O O . GLU A 1 93 ? -5.236 8.539 5.981 1.00 97.75 93 GLU A O 1
ATOM 733 N N . ILE A 1 94 ? -5.521 7.235 4.173 1.00 98.00 94 ILE A N 1
ATOM 734 C CA . ILE A 1 94 ? -4.256 6.496 4.278 1.00 98.00 94 ILE A CA 1
ATOM 735 C C . ILE A 1 94 ? -3.480 6.724 2.983 1.00 98.00 94 ILE A C 1
ATOM 737 O O . ILE A 1 94 ? -4.011 6.518 1.888 1.00 98.00 94 ILE A O 1
ATOM 741 N N . SER A 1 95 ? -2.224 7.145 3.110 1.00 97.69 95 SER A N 1
ATOM 742 C CA . SER A 1 95 ? -1.252 7.230 2.020 1.00 97.69 95 SER A CA 1
ATOM 743 C C . SER A 1 95 ? -0.234 6.100 2.141 1.00 97.69 95 SER A C 1
ATOM 745 O O . SER A 1 95 ? 0.375 5.935 3.195 1.00 97.69 95 SER A O 1
ATOM 747 N N . TYR A 1 96 ? -0.000 5.372 1.055 1.00 97.38 96 TYR A N 1
ATOM 748 C CA . TYR A 1 96 ? 0.943 4.252 0.995 1.00 97.38 96 TYR A CA 1
ATOM 749 C C . TYR A 1 96 ? 1.723 4.253 -0.322 1.00 97.38 96 TYR A C 1
ATOM 751 O O . TYR A 1 96 ? 1.307 4.883 -1.303 1.00 97.38 96 TYR A O 1
ATOM 759 N N . GLY A 1 97 ? 2.856 3.557 -0.354 1.00 96.31 97 GLY A N 1
ATOM 760 C CA . GLY A 1 97 ? 3.701 3.420 -1.536 1.00 96.31 97 GLY A CA 1
ATOM 761 C C . GLY A 1 97 ? 5.179 3.493 -1.183 1.00 96.31 97 GLY A C 1
ATOM 762 O O . GLY A 1 97 ? 5.621 2.851 -0.241 1.00 96.31 97 GLY A O 1
ATOM 763 N N . PHE A 1 98 ? 5.938 4.271 -1.950 1.00 93.44 98 PHE A N 1
ATOM 764 C CA . PHE A 1 98 ? 7.377 4.444 -1.768 1.00 93.44 98 PHE A CA 1
ATOM 765 C C . PHE A 1 98 ? 7.689 5.881 -1.380 1.00 93.44 98 PHE A C 1
ATOM 767 O O . PHE A 1 98 ? 7.202 6.834 -2.008 1.00 93.44 98 PHE A O 1
ATOM 774 N N . SER A 1 99 ? 8.526 6.033 -0.359 1.00 90.69 99 SER A N 1
ATOM 775 C CA . SER A 1 99 ? 9.090 7.331 -0.021 1.00 90.69 99 SER A CA 1
ATOM 776 C C . SER A 1 99 ? 10.045 7.794 -1.123 1.00 90.69 99 SER A C 1
ATOM 778 O O . SER A 1 99 ? 10.662 6.981 -1.807 1.00 90.69 99 SER A O 1
ATOM 780 N N . THR A 1 100 ? 10.144 9.105 -1.343 1.00 85.25 100 THR A N 1
ATOM 781 C CA . THR A 1 100 ? 10.967 9.681 -2.425 1.00 85.25 100 THR A CA 1
ATOM 782 C C . THR A 1 100 ? 12.469 9.519 -2.209 1.00 85.25 100 THR A C 1
ATOM 784 O O . THR A 1 100 ? 13.236 9.708 -3.146 1.00 85.25 100 THR A O 1
ATOM 787 N N . ASP A 1 101 ? 12.881 9.199 -0.987 1.00 85.06 101 ASP A N 1
ATOM 788 C CA . ASP A 1 101 ? 14.254 8.897 -0.583 1.00 85.06 101 ASP A CA 1
ATOM 789 C C . ASP A 1 101 ? 14.596 7.394 -0.645 1.00 85.06 101 ASP A C 1
ATOM 791 O O . ASP A 1 101 ? 15.766 7.045 -0.522 1.00 85.06 101 ASP A O 1
ATOM 795 N N . SER A 1 102 ? 13.621 6.504 -0.886 1.00 83.94 102 SER A N 1
ATOM 796 C CA . SER A 1 102 ? 13.878 5.067 -1.068 1.00 83.94 102 SER A CA 1
ATOM 797 C C . SER A 1 102 ? 14.615 4.799 -2.382 1.00 83.94 102 SER A C 1
ATOM 799 O O . SER A 1 102 ? 14.256 5.314 -3.447 1.00 83.94 102 SER A O 1
ATOM 801 N N . GLU A 1 103 ? 15.588 3.887 -2.341 1.00 81.06 103 GLU A N 1
ATOM 802 C CA . GLU A 1 103 ? 16.306 3.401 -3.526 1.00 81.06 103 GLU A CA 1
ATOM 803 C C . GLU A 1 103 ? 15.375 2.719 -4.549 1.00 81.06 103 GLU A C 1
ATOM 805 O O . GLU A 1 103 ? 15.684 2.624 -5.745 1.00 81.06 103 GLU A O 1
ATOM 810 N N . GLN A 1 104 ? 14.202 2.252 -4.111 1.00 84.62 104 GLN A N 1
ATOM 811 C CA . GLN A 1 104 ? 13.204 1.612 -4.967 1.00 84.62 104 GLN A CA 1
ATOM 812 C C . GLN A 1 104 ? 12.234 2.607 -5.593 1.00 84.62 104 GLN A C 1
ATOM 814 O O . GLN A 1 104 ? 11.548 2.223 -6.544 1.00 84.62 104 GLN A O 1
ATOM 819 N N . TYR A 1 105 ? 12.201 3.870 -5.148 1.00 85.12 105 TYR A N 1
ATOM 820 C CA . TYR A 1 105 ? 11.272 4.882 -5.658 1.00 85.12 105 TYR A CA 1
ATOM 821 C C . TYR A 1 105 ? 11.295 4.957 -7.189 1.00 85.12 105 TYR A C 1
ATOM 823 O O . TYR A 1 105 ? 10.263 4.810 -7.845 1.00 85.12 105 TYR A O 1
ATOM 831 N N . GLY A 1 106 ? 12.485 5.101 -7.782 1.00 81.75 106 GLY A N 1
ATOM 832 C CA . GLY A 1 106 ? 12.634 5.212 -9.236 1.00 81.75 106 GLY A CA 1
ATOM 833 C C . GLY A 1 106 ? 12.217 3.941 -9.988 1.00 81.75 106 GLY A C 1
ATOM 834 O O . GLY A 1 106 ? 11.687 4.015 -11.100 1.00 81.75 106 GLY A O 1
ATOM 835 N N . LYS A 1 107 ? 12.402 2.759 -9.381 1.00 82.69 107 LYS A N 1
ATOM 836 C CA . LYS A 1 107 ? 11.943 1.486 -9.960 1.00 82.69 107 LYS A CA 1
ATOM 837 C C . LYS A 1 107 ? 10.424 1.363 -9.876 1.00 82.69 107 LYS A C 1
ATOM 839 O O . LYS A 1 107 ? 9.801 0.956 -10.858 1.00 82.69 107 LYS A O 1
ATOM 844 N N . ALA A 1 108 ? 9.831 1.726 -8.743 1.00 87.25 108 ALA A N 1
ATOM 845 C CA . ALA A 1 108 ? 8.389 1.731 -8.542 1.00 87.25 108 ALA A CA 1
ATOM 846 C C . ALA A 1 108 ? 7.708 2.704 -9.512 1.00 87.25 108 ALA A C 1
ATOM 848 O O . ALA A 1 108 ? 6.841 2.294 -10.283 1.00 87.25 108 ALA A O 1
ATOM 849 N N . GLU A 1 109 ? 8.171 3.954 -9.565 1.00 87.31 109 GLU A N 1
ATOM 850 C CA . GLU A 1 109 ? 7.682 4.976 -10.494 1.00 87.31 109 GLU A CA 1
ATOM 851 C C . GLU A 1 109 ? 7.820 4.520 -11.954 1.00 87.31 109 GLU A C 1
ATOM 853 O O . GLU A 1 109 ? 6.876 4.625 -12.739 1.00 87.31 109 GLU A O 1
ATOM 858 N N . GLY A 1 110 ? 8.969 3.941 -12.317 1.00 83.81 110 GLY A N 1
ATOM 859 C CA . GLY A 1 110 ? 9.212 3.415 -13.656 1.00 83.81 110 GLY A CA 1
ATOM 860 C C . GLY A 1 110 ? 8.252 2.295 -14.059 1.00 83.81 110 GLY A C 1
ATOM 861 O O . GLY A 1 110 ? 7.828 2.263 -15.216 1.00 83.81 110 GLY A O 1
ATOM 862 N N . ASN A 1 111 ? 7.885 1.410 -13.126 1.00 86.00 111 ASN A N 1
ATOM 863 C CA . ASN A 1 111 ? 6.876 0.373 -13.355 1.00 86.00 111 ASN A CA 1
ATOM 864 C C . ASN A 1 111 ? 5.474 0.973 -13.469 1.00 86.00 111 ASN A C 1
ATOM 866 O O . ASN A 1 111 ? 4.771 0.664 -14.425 1.00 86.00 111 ASN A O 1
ATOM 870 N N . ILE A 1 112 ? 5.097 1.875 -12.562 1.00 87.81 112 ILE A N 1
ATOM 871 C CA . ILE A 1 112 ? 3.773 2.511 -12.550 1.00 87.81 112 ILE A CA 1
ATOM 872 C C . ILE A 1 112 ? 3.533 3.297 -13.841 1.00 87.81 112 ILE A C 1
ATOM 874 O O . ILE A 1 112 ? 2.482 3.162 -14.460 1.00 87.81 112 ILE A O 1
ATOM 878 N N . LEU A 1 113 ? 4.517 4.083 -14.286 1.00 86.00 113 LEU A N 1
ATOM 879 C CA . LEU A 1 113 ? 4.387 4.947 -15.463 1.00 86.00 113 LEU A CA 1
ATOM 880 C C . LEU A 1 113 ? 4.789 4.260 -16.777 1.00 86.00 113 LEU A C 1
ATOM 882 O O . LEU A 1 113 ? 4.516 4.783 -17.857 1.00 86.00 113 LEU A O 1
ATOM 886 N N . GLY A 1 114 ? 5.491 3.126 -16.722 1.00 84.19 114 GLY A N 1
ATOM 887 C CA . GLY A 1 114 ? 6.069 2.481 -17.904 1.00 84.19 114 GLY A CA 1
ATOM 888 C C . GLY A 1 114 ? 7.189 3.300 -18.568 1.00 84.19 114 GLY A C 1
ATOM 889 O O . GLY A 1 114 ? 7.425 3.160 -19.772 1.00 84.19 114 GLY A O 1
ATOM 890 N N . THR A 1 115 ? 7.856 4.191 -17.826 1.00 81.69 115 THR A N 1
ATOM 891 C CA . THR A 1 115 ? 8.921 5.079 -18.335 1.00 81.69 115 THR A CA 1
ATOM 892 C C . THR A 1 115 ? 10.286 4.398 -18.324 1.00 81.69 115 THR A C 1
ATOM 894 O O . THR A 1 115 ? 11.050 4.538 -19.279 1.00 81.69 115 THR A O 1
ATOM 897 N N . TYR A 1 116 ? 10.603 3.638 -17.269 1.00 72.56 116 TYR A N 1
ATOM 898 C CA . TYR A 1 116 ? 11.892 2.959 -17.059 1.00 72.56 116 TYR A CA 1
ATOM 899 C C . TYR A 1 116 ? 13.133 3.861 -17.274 1.00 72.56 116 TYR A C 1
ATOM 901 O O . TYR A 1 116 ? 14.180 3.388 -17.710 1.00 72.56 116 TYR A O 1
ATOM 909 N N . GLY A 1 117 ? 13.032 5.167 -17.004 1.00 65.81 117 GLY A N 1
ATOM 910 C CA . GLY A 1 117 ? 14.107 6.143 -17.254 1.00 65.81 117 GLY A CA 1
ATOM 911 C C . GLY A 1 117 ? 14.087 6.791 -18.647 1.00 65.81 117 GLY A C 1
ATOM 912 O O . GLY A 1 117 ? 15.054 7.437 -19.042 1.00 65.81 117 GLY A O 1
ATOM 913 N N . LYS A 1 118 ? 13.005 6.625 -19.417 1.00 72.06 118 LYS A N 1
ATOM 914 C CA . LYS A 1 118 ? 12.735 7.389 -20.647 1.00 72.06 118 LYS A CA 1
ATOM 915 C C . LYS A 1 118 ? 11.830 8.584 -20.352 1.00 72.06 118 LYS A C 1
ATOM 917 O O . LYS A 1 118 ? 10.927 8.478 -19.530 1.00 72.06 118 LYS A O 1
ATOM 922 N N . GLN A 1 119 ? 11.999 9.670 -21.109 1.00 74.44 119 GLN A N 1
ATOM 923 C CA . GLN A 1 119 ? 11.132 10.856 -21.016 1.00 74.44 119 GLN A CA 1
ATOM 924 C C . GLN A 1 119 ? 9.669 10.572 -21.394 1.00 74.44 119 GLN A C 1
ATOM 926 O O . GLN A 1 119 ? 8.763 11.190 -20.847 1.00 74.44 119 GLN A O 1
ATOM 931 N N . LYS A 1 120 ? 9.423 9.643 -22.330 1.00 82.25 120 LYS A N 1
ATOM 932 C CA . LYS A 1 120 ? 8.069 9.264 -22.760 1.00 82.25 120 LYS A CA 1
ATOM 933 C C . LYS A 1 120 ? 7.655 7.930 -22.141 1.00 82.25 120 LYS A C 1
ATOM 935 O O . LYS A 1 120 ? 8.332 6.918 -22.336 1.00 82.25 120 LYS A O 1
ATOM 940 N N . ALA A 1 121 ? 6.528 7.950 -21.434 1.00 84.19 121 ALA A N 1
ATOM 941 C CA . ALA A 1 121 ? 5.864 6.771 -20.891 1.00 84.19 121 ALA A CA 1
ATOM 942 C C . ALA A 1 121 ? 5.402 5.824 -22.008 1.00 84.19 121 ALA A C 1
ATOM 944 O O . ALA A 1 121 ? 4.944 6.266 -23.064 1.00 84.19 121 ALA A O 1
ATOM 945 N N . ASN A 1 122 ? 5.493 4.516 -21.765 1.00 81.75 122 ASN A N 1
ATOM 946 C CA . ASN A 1 122 ? 4.867 3.507 -22.610 1.00 81.75 122 ASN A CA 1
ATOM 947 C C . ASN A 1 122 ? 3.711 2.861 -21.844 1.00 81.75 122 ASN A C 1
ATOM 949 O O . ASN A 1 122 ? 3.935 1.992 -21.003 1.00 81.75 122 ASN A O 1
ATOM 953 N N . SER A 1 123 ? 2.479 3.253 -22.176 1.00 80.12 123 SER A N 1
ATOM 954 C CA . SER A 1 123 ? 1.264 2.746 -21.527 1.00 80.12 123 SER A CA 1
ATOM 955 C C . SER A 1 123 ? 1.108 1.228 -21.636 1.00 80.12 123 SER A C 1
ATOM 957 O O . SER A 1 123 ? 0.596 0.612 -20.712 1.00 80.12 123 SER A O 1
ATOM 959 N N . LYS A 1 124 ? 1.633 0.594 -22.696 1.00 79.38 124 LYS A N 1
ATOM 960 C CA . LYS A 1 124 ? 1.624 -0.875 -22.851 1.00 79.38 124 LYS A CA 1
ATOM 961 C C . LYS A 1 124 ? 2.545 -1.599 -21.864 1.00 79.38 124 LYS A C 1
ATOM 963 O O . LYS A 1 124 ? 2.528 -2.822 -21.796 1.00 79.38 124 LYS A O 1
ATOM 968 N N . LYS A 1 125 ? 3.405 -0.860 -21.160 1.00 77.38 125 LYS A N 1
ATOM 969 C CA . LYS A 1 125 ? 4.344 -1.385 -20.162 1.00 77.38 125 LYS A CA 1
ATOM 970 C C . LYS A 1 125 ? 4.071 -0.861 -18.754 1.00 77.38 125 LYS A C 1
ATOM 972 O O . LYS A 1 125 ? 4.764 -1.278 -17.833 1.00 77.38 125 LYS A O 1
ATOM 977 N N . ALA A 1 126 ? 3.120 0.057 -18.600 1.00 84.94 126 ALA A N 1
ATOM 978 C CA . ALA A 1 126 ? 2.730 0.592 -17.307 1.00 84.94 126 ALA A CA 1
ATOM 979 C C . ALA A 1 126 ? 2.043 -0.497 -16.471 1.00 84.94 126 ALA A C 1
ATOM 981 O O . ALA A 1 126 ? 1.202 -1.246 -16.967 1.00 84.94 126 ALA A O 1
ATOM 982 N N . ARG A 1 127 ? 2.423 -0.587 -15.199 1.00 86.12 127 ARG A N 1
ATOM 983 C CA . ARG A 1 127 ? 1.934 -1.557 -14.218 1.00 86.12 127 ARG A CA 1
ATOM 984 C C . ARG A 1 127 ? 1.717 -0.831 -12.903 1.00 86.12 127 ARG A C 1
ATOM 986 O O . ARG A 1 127 ? 2.619 -0.739 -12.074 1.00 86.12 127 ARG A O 1
ATOM 993 N N . ASP A 1 128 ? 0.524 -0.275 -12.734 1.00 89.25 128 ASP A N 1
ATOM 994 C CA . ASP A 1 128 ? 0.154 0.426 -11.507 1.00 89.25 128 ASP A CA 1
ATOM 995 C C . ASP A 1 128 ? -0.224 -0.576 -10.404 1.00 89.25 128 ASP A C 1
ATOM 997 O O . ASP A 1 128 ? -1.394 -0.817 -10.116 1.00 89.25 128 ASP A O 1
ATOM 1001 N N . PHE A 1 129 ? 0.791 -1.218 -9.825 1.00 90.31 129 PHE A N 1
ATOM 1002 C CA . PHE A 1 129 ? 0.647 -2.224 -8.765 1.00 90.31 129 PHE A CA 1
ATOM 1003 C C . PHE A 1 129 ? 0.180 -1.656 -7.435 1.00 90.31 129 PHE A C 1
ATOM 1005 O O . PHE A 1 129 ? -0.328 -2.417 -6.619 1.00 90.31 129 PHE A O 1
ATOM 1012 N N . LEU A 1 130 ? 0.265 -0.340 -7.244 1.00 94.38 130 LEU A N 1
ATOM 1013 C CA . LEU A 1 130 ? -0.278 0.320 -6.064 1.00 94.38 130 LEU A CA 1
ATOM 1014 C C . LEU A 1 130 ? -1.784 0.563 -6.172 1.00 94.38 130 LEU A C 1
ATOM 1016 O O . LEU A 1 130 ? -2.433 0.786 -5.160 1.00 94.38 130 LEU A O 1
ATOM 1020 N N . TYR A 1 131 ? -2.360 0.564 -7.377 1.00 95.38 131 TYR A N 1
ATOM 1021 C CA . TYR A 1 131 ? -3.784 0.834 -7.521 1.00 95.38 131 TYR A CA 1
ATOM 1022 C C . TYR A 1 131 ? -4.633 -0.298 -6.918 1.00 95.38 131 TYR A C 1
ATOM 1024 O O . TYR A 1 131 ? -4.401 -1.486 -7.165 1.00 95.38 131 TYR A O 1
ATOM 1032 N N . LEU A 1 132 ? -5.641 0.093 -6.141 1.00 96.50 132 LEU A N 1
ATOM 1033 C CA . LEU A 1 132 ? -6.696 -0.777 -5.637 1.00 96.50 132 LEU A CA 1
ATOM 1034 C C . LEU A 1 132 ? -8.023 -0.361 -6.265 1.00 96.50 132 LEU A C 1
ATOM 1036 O O . LEU A 1 132 ? -8.366 0.821 -6.319 1.00 96.50 132 LEU A O 1
ATOM 1040 N N . THR A 1 133 ? -8.773 -1.346 -6.730 1.00 96.88 133 THR A N 1
ATOM 1041 C CA . THR A 1 133 ? -10.161 -1.184 -7.150 1.00 96.88 133 THR A CA 1
ATOM 1042 C C . THR A 1 133 ? -11.063 -0.983 -5.932 1.00 96.88 133 THR A C 1
ATOM 1044 O O . THR A 1 133 ? -10.715 -1.339 -4.805 1.00 96.88 133 THR A O 1
ATOM 1047 N N . ASN A 1 134 ? -12.263 -0.446 -6.154 1.00 96.94 134 ASN A N 1
ATOM 1048 C CA . ASN A 1 134 ? -13.241 -0.277 -5.077 1.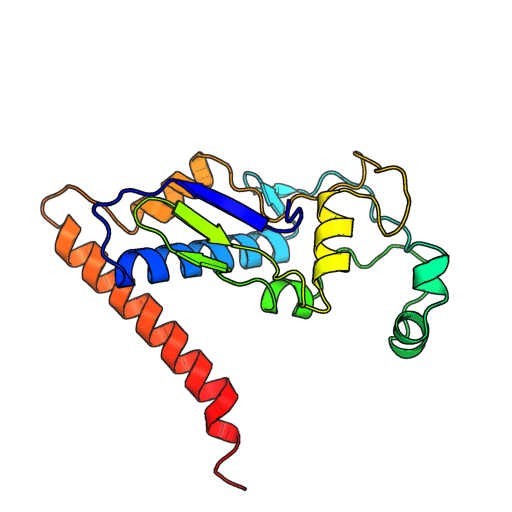00 96.94 134 ASN A CA 1
ATOM 1049 C C . ASN A 1 134 ? -13.639 -1.614 -4.433 1.00 96.94 134 ASN A C 1
ATOM 1051 O O . ASN A 1 134 ? -13.955 -1.643 -3.248 1.00 96.94 134 ASN A O 1
ATOM 1055 N N . ASP A 1 135 ? -13.622 -2.710 -5.189 1.00 97.50 135 ASP A N 1
ATOM 1056 C CA . ASP A 1 135 ? -13.977 -4.039 -4.686 1.00 97.50 135 ASP A CA 1
ATOM 1057 C C . ASP A 1 135 ? -12.899 -4.582 -3.753 1.00 97.50 135 ASP A C 1
ATOM 1059 O O . ASP A 1 135 ? -13.215 -5.079 -2.678 1.00 97.50 135 ASP A O 1
ATOM 1063 N N . GLU A 1 136 ? -11.628 -4.389 -4.107 1.00 97.62 136 GLU A N 1
ATOM 1064 C CA . GLU A 1 136 ? -10.491 -4.741 -3.251 1.00 97.62 136 GLU A CA 1
ATOM 1065 C C . GLU A 1 136 ? -10.505 -3.916 -1.958 1.00 97.62 136 GLU A C 1
ATOM 1067 O O . GLU A 1 136 ? -10.382 -4.472 -0.871 1.00 97.62 136 GLU A O 1
ATOM 1072 N N . ILE A 1 137 ? -10.753 -2.603 -2.053 1.00 97.81 137 ILE A N 1
ATOM 1073 C CA . ILE A 1 137 ? -10.880 -1.739 -0.869 1.00 97.81 137 ILE A CA 1
ATOM 1074 C C . ILE A 1 137 ? -12.039 -2.210 0.017 1.00 97.81 137 ILE A C 1
ATOM 1076 O O . ILE A 1 137 ? -11.876 -2.316 1.230 1.00 97.81 137 ILE A O 1
ATOM 1080 N N . ARG A 1 138 ? -13.206 -2.518 -0.562 1.00 96.88 138 ARG A N 1
ATOM 1081 C CA . ARG A 1 138 ? -14.357 -3.027 0.200 1.00 96.88 138 ARG A CA 1
ATOM 1082 C C . ARG A 1 138 ? -14.061 -4.369 0.864 1.00 96.88 138 ARG A C 1
ATOM 1084 O O . ARG A 1 138 ? -14.461 -4.547 2.007 1.00 96.88 138 ARG A O 1
ATOM 1091 N N . SER A 1 139 ? -13.361 -5.266 0.173 1.00 97.06 139 SER A N 1
ATOM 1092 C CA . SER A 1 139 ? -12.965 -6.573 0.704 1.00 97.06 139 SER A CA 1
ATOM 1093 C C . SER A 1 139 ? -11.985 -6.466 1.870 1.00 97.06 139 SER A C 1
ATOM 1095 O O . SER A 1 139 ? -12.032 -7.296 2.767 1.00 97.06 139 SER A O 1
ATOM 1097 N N . ILE A 1 140 ? -11.100 -5.469 1.872 1.00 96.69 140 ILE A N 1
ATOM 1098 C CA . ILE A 1 140 ? -10.213 -5.217 3.016 1.00 96.69 140 ILE A CA 1
ATOM 1099 C C . ILE A 1 140 ? -11.028 -4.610 4.165 1.00 96.69 140 ILE A C 1
ATOM 1101 O O . ILE A 1 140 ? -10.974 -5.068 5.301 1.00 96.69 140 ILE A O 1
ATOM 1105 N N . LEU A 1 141 ? -11.850 -3.597 3.874 1.00 95.94 141 LEU A N 1
ATOM 1106 C CA . LEU A 1 141 ? -12.643 -2.910 4.897 1.00 95.94 141 LEU A CA 1
ATOM 1107 C C . LEU A 1 141 ? -13.745 -3.783 5.514 1.00 95.94 141 LEU A C 1
ATOM 1109 O O . LEU A 1 141 ? -14.205 -3.462 6.608 1.00 95.94 141 LEU A O 1
ATOM 1113 N N . SER A 1 142 ? -14.166 -4.877 4.872 1.00 95.56 142 SER A N 1
ATOM 1114 C CA . SER A 1 142 ? -15.112 -5.822 5.479 1.00 95.56 142 SER A CA 1
ATOM 1115 C C . SER A 1 142 ? -14.538 -6.546 6.695 1.00 95.56 142 SER A C 1
ATOM 1117 O O . SER A 1 142 ? -15.316 -6.978 7.539 1.00 95.56 142 SER A O 1
ATOM 1119 N N . ASN A 1 143 ? -13.210 -6.607 6.831 1.00 94.50 143 ASN A N 1
ATOM 1120 C CA . ASN A 1 143 ? -12.551 -7.133 8.028 1.00 94.50 143 ASN A CA 1
ATOM 1121 C C . ASN A 1 143 ? -12.580 -6.128 9.194 1.00 94.50 143 ASN A C 1
ATOM 1123 O O . ASN A 1 143 ? -12.298 -6.486 10.332 1.00 94.50 143 ASN A O 1
ATOM 1127 N N . TYR A 1 144 ? -12.987 -4.878 8.952 1.00 95.44 144 TYR A N 1
ATOM 1128 C CA . TYR A 1 144 ? -13.070 -3.834 9.976 1.00 95.44 144 TYR A CA 1
ATOM 1129 C C . TYR A 1 144 ? -14.464 -3.188 9.992 1.00 95.44 144 TYR A C 1
ATOM 1131 O O . TYR A 1 144 ? -14.608 -1.995 9.721 1.00 95.44 144 TYR A O 1
ATOM 1139 N N . PRO A 1 145 ? -15.536 -3.944 10.280 1.00 94.38 145 PRO A N 1
ATOM 1140 C CA . PRO A 1 145 ? -16.895 -3.419 10.200 1.00 94.38 145 PRO A CA 1
ATOM 1141 C C . PRO A 1 145 ? -17.127 -2.275 11.201 1.00 94.38 145 PRO A C 1
ATOM 1143 O O . PRO A 1 145 ? -16.853 -2.391 12.388 1.00 94.38 145 PRO A O 1
ATOM 1146 N N . LEU A 1 146 ? -17.699 -1.156 10.744 1.00 91.62 146 LEU A N 1
ATOM 1147 C CA . LEU A 1 146 ? -18.057 -0.019 11.615 1.00 91.62 146 LEU A CA 1
ATOM 1148 C C . LEU A 1 146 ? -19.438 -0.146 12.275 1.00 91.62 146 LEU A C 1
ATOM 1150 O O . LEU A 1 146 ? -19.813 0.701 13.089 1.00 91.62 146 LEU A O 1
ATOM 1154 N N . ARG A 1 147 ? -20.248 -1.112 11.842 1.00 87.69 147 ARG A N 1
ATOM 1155 C CA . ARG A 1 147 ? -21.642 -1.305 12.260 1.00 87.69 147 ARG A CA 1
ATOM 1156 C C . ARG A 1 147 ? -21.947 -2.798 12.314 1.00 87.69 147 ARG A C 1
ATOM 1158 O O . ARG A 1 147 ? -21.408 -3.542 11.503 1.00 87.69 147 ARG A O 1
ATOM 1165 N N . GLY A 1 148 ? -22.839 -3.187 13.218 1.00 83.94 148 GLY A N 1
ATOM 1166 C CA . GLY A 1 148 ? -23.182 -4.581 13.505 1.00 83.94 148 GLY A CA 1
ATOM 1167 C C . GLY A 1 148 ? -23.026 -4.874 14.994 1.00 83.94 148 GLY A C 1
ATOM 1168 O O . GLY A 1 148 ? -22.327 -4.135 15.687 1.00 83.94 148 GLY A O 1
ATOM 1169 N N . GLU A 1 149 ? -23.700 -5.916 15.470 1.00 73.75 149 GLU A N 1
ATOM 1170 C CA . GLU A 1 149 ? -23.699 -6.318 16.884 1.00 73.75 149 GLU A CA 1
ATOM 1171 C C . GLU A 1 149 ? -22.284 -6.709 17.343 1.00 73.75 149 GLU A C 1
ATOM 1173 O O . GLU A 1 149 ? -21.789 -6.185 18.338 1.00 73.75 149 GLU A O 1
ATOM 1178 N N . ASP A 1 150 ? -21.563 -7.457 16.504 1.00 83.25 150 ASP A N 1
ATOM 1179 C CA . ASP A 1 150 ? -20.198 -7.925 16.789 1.00 83.25 150 ASP A CA 1
ATOM 1180 C C . ASP A 1 150 ? -19.096 -7.007 16.238 1.00 83.25 150 ASP A C 1
ATOM 1182 O O . ASP A 1 150 ? -17.905 -7.287 16.351 1.00 83.25 150 ASP A O 1
ATOM 1186 N N . ALA A 1 151 ? -19.466 -5.870 15.644 1.00 83.88 151 ALA A N 1
ATOM 1187 C CA . ALA A 1 151 ? -18.543 -5.052 14.858 1.00 83.88 151 ALA A CA 1
ATOM 1188 C C . ALA A 1 151 ? -17.375 -4.474 15.670 1.00 83.88 151 ALA A C 1
ATOM 1190 O O . ALA A 1 151 ? -16.307 -4.194 15.131 1.00 83.88 151 ALA A O 1
ATOM 1191 N N . LYS A 1 152 ? -17.573 -4.248 16.971 1.00 85.38 152 LYS A N 1
ATOM 1192 C CA . LYS A 1 152 ? -16.492 -3.816 17.861 1.00 85.38 152 LYS A CA 1
ATOM 1193 C C . LYS A 1 152 ? -15.530 -4.972 18.141 1.00 85.38 152 LYS A C 1
ATOM 1195 O O . LYS A 1 152 ? -14.340 -4.807 17.906 1.00 85.38 152 LYS A O 1
ATOM 1200 N N . THR A 1 153 ? -16.057 -6.118 18.561 1.00 88.94 153 THR A N 1
ATOM 1201 C CA . THR A 1 153 ? -15.272 -7.314 18.883 1.00 88.94 153 THR A CA 1
ATOM 1202 C C . THR A 1 153 ? -14.447 -7.773 17.683 1.00 88.94 153 THR A C 1
ATOM 1204 O O . THR A 1 153 ? -13.234 -7.894 17.793 1.00 88.94 153 THR A O 1
ATOM 1207 N N . THR A 1 154 ? -15.062 -7.895 16.500 1.00 87.12 154 THR A N 1
ATOM 1208 C CA . THR A 1 154 ? -14.352 -8.293 15.272 1.00 87.12 154 THR A CA 1
ATOM 1209 C C . THR A 1 154 ? -13.232 -7.317 14.905 1.00 87.12 154 THR A C 1
ATOM 1211 O O . THR A 1 154 ? -12.155 -7.738 14.492 1.00 87.12 154 THR A O 1
ATOM 1214 N N . ARG A 1 155 ? -13.450 -6.002 15.069 1.00 87.94 155 ARG A N 1
ATOM 1215 C CA . ARG A 1 155 ? -12.393 -5.007 14.829 1.00 87.94 155 ARG A CA 1
ATOM 1216 C C . ARG A 1 155 ? -11.242 -5.172 15.810 1.00 87.94 155 ARG A C 1
ATOM 1218 O O . ARG A 1 155 ? -10.097 -5.185 15.377 1.00 87.94 155 ARG A O 1
ATOM 1225 N N . GLU A 1 156 ? -11.537 -5.304 17.099 1.00 89.00 156 GLU A N 1
ATOM 1226 C CA . GLU A 1 156 ? -10.519 -5.472 18.137 1.00 89.00 156 GLU A CA 1
ATOM 1227 C C . GLU A 1 156 ? -9.695 -6.745 17.903 1.00 89.00 156 GLU A C 1
ATOM 1229 O O . GLU A 1 156 ? -8.469 -6.676 17.904 1.00 89.00 156 GLU A O 1
ATOM 1234 N N . GLU A 1 157 ? -10.338 -7.874 17.600 1.00 91.06 157 GLU A N 1
ATOM 1235 C CA . GLU A 1 157 ? -9.667 -9.142 17.285 1.00 91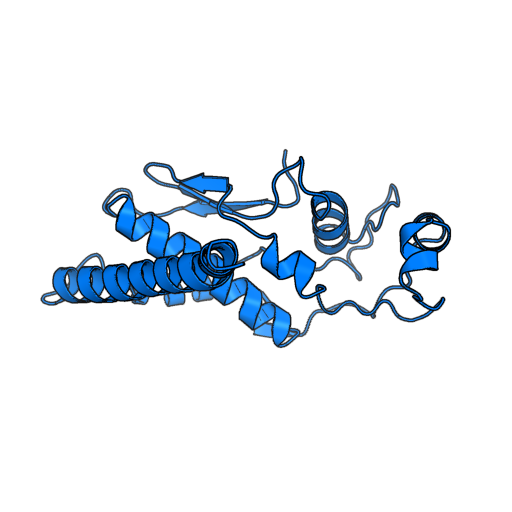.06 157 GLU A CA 1
ATOM 1236 C C . GLU A 1 157 ? -8.746 -9.029 16.064 1.00 91.06 157 GLU A C 1
ATOM 1238 O O . GLU A 1 157 ? -7.578 -9.425 16.124 1.00 91.06 157 GLU A O 1
ATOM 1243 N N . ASN A 1 158 ? -9.238 -8.438 14.971 1.00 89.75 158 ASN A N 1
ATOM 1244 C CA . ASN A 1 158 ? -8.446 -8.274 13.754 1.00 89.75 158 ASN A CA 1
ATOM 1245 C C . ASN A 1 158 ? -7.276 -7.307 13.963 1.00 89.75 158 ASN A C 1
ATOM 1247 O O . ASN A 1 158 ? -6.160 -7.598 13.535 1.00 89.75 158 ASN A O 1
ATOM 1251 N N . VAL A 1 159 ? -7.490 -6.195 14.673 1.00 92.25 159 VAL A N 1
ATOM 1252 C CA . VAL A 1 159 ? -6.418 -5.251 15.022 1.00 92.25 159 VAL A CA 1
ATOM 1253 C C . VAL A 1 159 ? -5.347 -5.931 15.867 1.00 92.25 159 VAL A C 1
ATOM 1255 O O . VAL A 1 159 ? -4.172 -5.847 15.517 1.00 92.25 159 VAL A O 1
ATOM 1258 N N . GLN A 1 160 ? -5.728 -6.644 16.931 1.00 92.00 160 GLN A N 1
ATOM 1259 C CA . GLN A 1 160 ? -4.769 -7.346 17.788 1.00 92.00 160 GLN A CA 1
ATOM 1260 C C . GLN A 1 160 ? -3.976 -8.389 16.998 1.00 92.00 160 GLN A C 1
ATOM 1262 O O . GLN A 1 160 ? -2.750 -8.419 17.077 1.00 92.00 160 GLN A O 1
ATOM 1267 N N . SER A 1 161 ? -4.650 -9.179 16.158 1.00 92.69 161 SER A N 1
ATOM 1268 C CA . SER A 1 161 ? -3.991 -10.162 15.295 1.00 92.69 161 SER A CA 1
ATOM 1269 C C . SER A 1 161 ? -2.941 -9.521 14.377 1.00 92.69 161 SER A C 1
ATOM 1271 O O . SER A 1 161 ? -1.817 -10.024 14.283 1.00 92.69 161 SER A O 1
ATOM 1273 N N . ARG A 1 162 ? -3.262 -8.385 13.737 1.00 91.25 162 ARG A N 1
ATOM 1274 C CA . ARG A 1 162 ? -2.312 -7.666 12.870 1.00 91.25 162 ARG A CA 1
ATOM 1275 C C . ARG A 1 162 ? -1.150 -7.076 13.656 1.00 91.25 162 ARG A C 1
ATOM 1277 O O . ARG A 1 162 ? -0.004 -7.251 13.247 1.00 91.25 162 ARG A O 1
ATOM 1284 N N . LEU A 1 163 ? -1.417 -6.411 14.777 1.00 89.50 163 LEU A N 1
ATOM 1285 C CA . LEU A 1 163 ? -0.364 -5.781 15.574 1.00 89.50 163 LEU A CA 1
ATOM 1286 C C . LEU A 1 163 ? 0.621 -6.820 16.116 1.00 89.50 163 LEU A C 1
ATOM 1288 O O . LEU A 1 163 ? 1.827 -6.647 15.948 1.00 89.50 163 LEU A O 1
ATOM 1292 N N . SER A 1 164 ? 0.130 -7.948 16.638 1.00 90.50 164 SER A N 1
ATOM 1293 C CA . SER A 1 164 ? 0.995 -9.046 17.080 1.00 90.50 164 SER A CA 1
ATOM 1294 C C . SER A 1 164 ? 1.834 -9.633 15.938 1.00 90.50 164 SER A C 1
ATOM 1296 O O . SER A 1 164 ? 2.997 -9.980 16.143 1.00 90.50 164 SER A O 1
ATOM 1298 N N . ALA A 1 165 ? 1.291 -9.722 14.718 1.00 88.81 165 ALA A N 1
ATOM 1299 C CA . ALA A 1 165 ? 2.054 -10.180 13.555 1.00 88.81 165 ALA A CA 1
ATOM 1300 C C . ALA A 1 165 ? 3.182 -9.201 13.174 1.00 88.81 165 ALA A C 1
ATOM 1302 O O . ALA A 1 165 ? 4.301 -9.630 12.877 1.00 88.81 165 ALA A O 1
ATOM 1303 N N . ILE A 1 166 ? 2.909 -7.893 13.219 1.00 85.75 166 ILE A N 1
ATOM 1304 C CA . ILE A 1 166 ? 3.902 -6.839 12.966 1.00 85.75 166 ILE A CA 1
ATOM 1305 C C . ILE A 1 166 ? 5.011 -6.884 14.025 1.00 85.75 166 ILE A C 1
ATOM 1307 O O . ILE A 1 166 ? 6.196 -6.839 13.685 1.00 85.75 166 ILE A O 1
ATOM 1311 N N . GLU A 1 167 ? 4.642 -7.003 15.300 1.00 88.31 167 GLU A N 1
ATOM 1312 C CA . GLU A 1 167 ? 5.588 -7.102 16.413 1.00 88.31 167 GLU A CA 1
ATOM 1313 C C . GLU A 1 167 ? 6.468 -8.347 16.294 1.00 88.31 167 GLU A C 1
ATOM 1315 O O . GLU A 1 167 ? 7.692 -8.228 16.339 1.00 88.31 167 GLU A O 1
ATOM 1320 N N . GLY A 1 168 ? 5.882 -9.516 16.025 1.00 87.44 168 GLY A N 1
ATOM 1321 C CA . GLY A 1 168 ? 6.641 -10.752 15.827 1.00 87.44 168 GLY A CA 1
ATOM 1322 C C . GLY A 1 168 ? 7.623 -10.671 14.652 1.00 87.44 168 GLY A C 1
ATOM 1323 O O . GLY A 1 168 ? 8.761 -11.137 14.750 1.00 87.44 168 GLY A O 1
ATOM 1324 N N . LEU A 1 169 ? 7.236 -10.022 13.548 1.00 83.50 169 LEU A N 1
ATOM 1325 C CA . LEU A 1 169 ? 8.143 -9.784 12.422 1.00 83.50 169 LEU A CA 1
ATOM 1326 C C . LEU A 1 169 ? 9.288 -8.841 12.813 1.00 83.50 169 LEU A C 1
ATOM 1328 O O . LEU A 1 169 ? 10.447 -9.087 12.466 1.00 83.50 169 LEU A O 1
ATOM 1332 N N . ARG A 1 170 ? 8.981 -7.773 13.554 1.00 82.69 170 ARG A N 1
ATOM 1333 C CA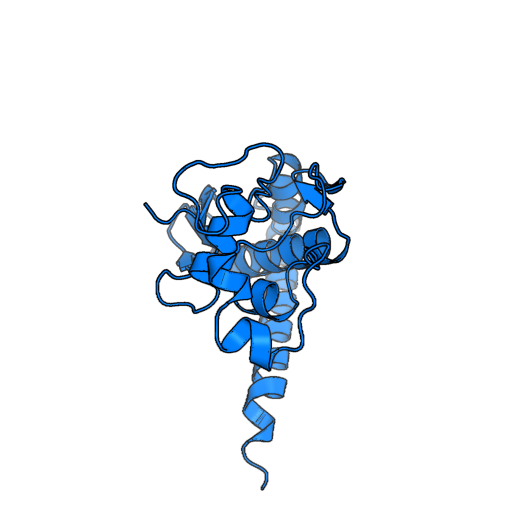 . ARG A 1 170 ? 9.979 -6.828 14.064 1.00 82.69 170 ARG A CA 1
ATOM 1334 C C . ARG A 1 170 ? 10.976 -7.536 14.982 1.00 82.69 170 ARG A C 1
ATOM 1336 O O . ARG A 1 170 ? 12.183 -7.382 14.805 1.00 82.69 170 ARG A O 1
ATOM 1343 N N . GLU A 1 171 ? 10.505 -8.351 15.916 1.00 85.94 171 GLU A N 1
ATOM 1344 C CA . GLU A 1 171 ? 11.368 -9.150 16.787 1.00 85.94 171 GLU A CA 1
ATOM 1345 C C . GLU A 1 171 ? 12.247 -10.120 15.994 1.00 85.94 171 GLU A C 1
ATOM 1347 O O . GLU A 1 171 ? 13.446 -10.215 16.250 1.00 85.94 171 GLU A O 1
ATOM 1352 N N . PHE A 1 172 ? 11.700 -10.793 14.981 1.00 84.38 172 PHE A N 1
ATOM 1353 C CA . PHE A 1 172 ? 12.478 -11.694 14.133 1.00 84.38 172 PHE A CA 1
ATOM 1354 C C . PHE A 1 172 ? 13.609 -10.971 13.384 1.00 84.38 172 PHE A C 1
ATOM 1356 O O . PHE A 1 172 ? 14.738 -11.471 13.325 1.00 84.38 172 PHE A O 1
ATOM 1363 N N . LEU A 1 173 ? 13.319 -9.796 12.818 1.00 76.19 173 LEU A N 1
ATOM 1364 C CA . LEU A 1 173 ? 14.271 -9.024 12.017 1.00 76.19 173 LEU A CA 1
ATOM 1365 C C . LEU A 1 173 ? 15.336 -8.323 12.871 1.00 76.19 173 LEU A C 1
ATOM 1367 O O . LEU A 1 173 ? 16.502 -8.274 12.476 1.00 76.19 173 LEU A O 1
ATOM 1371 N N . PHE A 1 174 ? 14.965 -7.799 14.042 1.00 78.00 174 PHE A N 1
ATOM 1372 C CA . PHE A 1 174 ? 15.850 -6.961 14.861 1.00 78.00 174 PHE A CA 1
ATOM 1373 C C . PHE A 1 174 ? 16.380 -7.655 16.125 1.00 78.00 174 PHE A C 1
ATOM 1375 O O . PHE A 1 174 ? 17.456 -7.302 16.606 1.00 78.00 174 PHE A O 1
ATOM 1382 N N . GLY A 1 175 ? 15.700 -8.684 16.632 1.00 70.25 175 GLY A N 1
ATOM 1383 C CA . GLY A 1 175 ? 16.085 -9.424 17.840 1.00 70.25 175 GLY A CA 1
ATOM 1384 C C . GLY A 1 175 ? 17.300 -10.341 17.663 1.00 70.25 175 GLY A C 1
ATOM 1385 O O . GLY A 1 175 ? 17.985 -10.654 18.635 1.00 70.25 175 GLY A O 1
ATOM 1386 N N . LYS A 1 176 ? 17.655 -10.723 16.426 1.00 59.66 176 LYS A N 1
ATOM 1387 C CA . LYS A 1 176 ? 18.865 -11.528 16.156 1.00 59.66 176 LYS A CA 1
ATOM 1388 C C . LYS A 1 176 ? 20.185 -10.777 16.369 1.00 59.66 176 LYS A C 1
ATOM 1390 O O . LYS A 1 176 ? 21.222 -11.425 16.461 1.00 59.66 176 LYS A O 1
ATOM 1395 N N . LYS A 1 177 ? 20.176 -9.442 16.475 1.00 56.56 177 LYS A N 1
ATOM 1396 C CA . LYS A 1 177 ? 21.401 -8.635 16.631 1.00 56.56 177 LYS A CA 1
ATOM 1397 C C . LYS A 1 177 ? 21.980 -8.587 18.054 1.00 56.56 177 LYS A C 1
ATOM 1399 O O . LYS A 1 177 ? 23.055 -8.028 18.213 1.00 56.56 177 LYS A O 1
ATOM 1404 N N . GLN A 1 178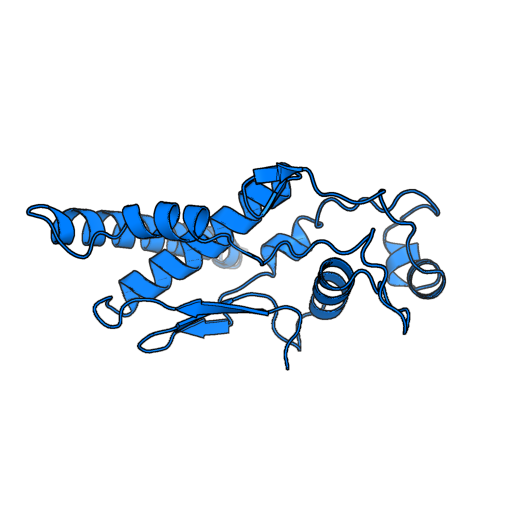 ? 21.317 -9.147 19.073 1.00 55.06 178 GLN A N 1
ATOM 1405 C CA . GLN A 1 178 ? 21.765 -9.030 20.476 1.00 55.06 178 GLN A CA 1
ATOM 1406 C C . GLN A 1 178 ? 22.348 -10.311 21.105 1.00 55.06 178 GLN A C 1
ATOM 1408 O O . GLN A 1 178 ? 22.619 -10.321 22.301 1.00 55.06 178 GLN A O 1
ATOM 1413 N N . LYS A 1 179 ? 22.556 -11.393 20.341 1.00 55.78 179 LYS A N 1
ATOM 1414 C CA . LYS A 1 179 ? 23.102 -12.666 20.867 1.00 55.78 179 LYS A CA 1
ATOM 1415 C C . LYS A 1 179 ? 24.442 -13.100 20.244 1.00 55.78 179 LYS A C 1
ATOM 1417 O O . LYS A 1 179 ? 24.699 -14.299 20.167 1.00 55.78 179 LYS A O 1
ATOM 1422 N N . SER A 1 180 ? 25.278 -12.161 19.798 1.00 50.56 180 SER A N 1
ATOM 1423 C CA . SER A 1 180 ? 26.652 -12.432 19.332 1.00 50.56 180 SER A CA 1
ATOM 1424 C C . SER A 1 180 ? 27.682 -11.725 20.191 1.00 50.56 180 SER A C 1
ATOM 1426 O O . SER A 1 180 ? 27.499 -10.497 20.351 1.00 50.56 180 SER A O 1
#

Radius of gyration: 18.49 Å; chains: 1; bounding box: 51×29×44 Å

Foldseek 3Di:
DQLQKDKDWAALPDDPLLQVLLQVLLLVVLLVLLLVCAAEPSHHDQAFQDFQDPVCCPDPCVVVVVPDRDRPPPSCPNVQSVQKAFPDDDSTMTMTGHDPPDPCSLVSSCQQQVQNPNPDGDPSRHGNSSDYDPVRSVVSCVQQDPDDPCNVVSSVVSSVVSVVVVVVVVCVVPVVPPPD

Sequence (180 aa):
MNKASKKIKISSRYSEDEKLAIADEILEYIRERSRRGNGPGDKKWSGDAGVYTKSYQNSLEFKAAGKKKGKVNQTLSGDMLVEMDVLKISKDEISYGFSTDSEQYGKAEGNILGTYGKQKANSKKARDFLYLTNDEIRSILSNYPLRGEDAKTTREENVQSRLSAIEGLREFLFGKKQKS

pLDDT: mean 82.66, std 14.94, range [45.31, 98.0]